Protein AF-A0A4Y8I3B3-F1 (afdb_monomer_lite)

pLDDT: mean 81.87, std 19.25, range [40.62, 97.81]

Structure (mmCIF, N/CA/C/O backbone):
data_AF-A0A4Y8I3B3-F1
#
_entry.id   AF-A0A4Y8I3B3-F1
#
loop_
_atom_site.group_PDB
_atom_site.id
_atom_site.type_symbol
_atom_site.label_atom_id
_atom_site.label_alt_id
_atom_site.label_comp_id
_atom_site.label_asym_id
_atom_site.label_entity_id
_atom_site.label_seq_id
_atom_site.pdbx_PDB_ins_code
_atom_site.Cartn_x
_atom_site.Cartn_y
_atom_site.Cartn_z
_atom_site.occupancy
_atom_site.B_iso_or_equiv
_atom_site.auth_seq_id
_atom_site.auth_comp_id
_atom_site.auth_asym_id
_atom_site.auth_atom_id
_atom_site.pdbx_PDB_model_num
ATOM 1 N N . MET A 1 1 ? -16.804 24.083 -53.615 1.00 45.72 1 MET A N 1
ATOM 2 C CA . MET A 1 1 ? -16.136 22.845 -53.146 1.00 45.72 1 MET A CA 1
ATOM 3 C C . MET A 1 1 ? -15.138 23.076 -51.994 1.00 45.72 1 MET A C 1
ATOM 5 O O . MET A 1 1 ? -14.2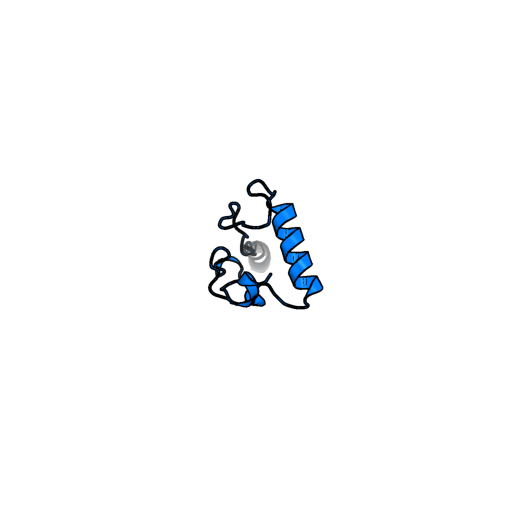35 22.278 -51.824 1.00 45.72 1 MET A O 1
ATOM 9 N N . VAL A 1 2 ? -15.289 24.134 -51.176 1.00 40.62 2 VAL A N 1
ATOM 10 C CA . VAL A 1 2 ? -14.382 24.436 -50.035 1.00 40.62 2 VAL A CA 1
ATOM 11 C C . VAL A 1 2 ? -15.130 24.424 -48.687 1.00 40.62 2 VAL A C 1
ATOM 13 O O . VAL A 1 2 ? -14.552 24.112 -47.652 1.00 40.62 2 VAL A O 1
ATOM 16 N N . ILE A 1 3 ? -16.447 24.670 -48.696 1.00 47.09 3 ILE A N 1
ATOM 17 C CA . ILE A 1 3 ? -17.309 24.683 -47.495 1.00 47.09 3 ILE A CA 1
ATOM 18 C C . ILE A 1 3 ? -17.613 23.256 -46.991 1.00 47.09 3 ILE A C 1
ATOM 20 O O . ILE A 1 3 ? -17.645 23.024 -45.786 1.00 47.09 3 I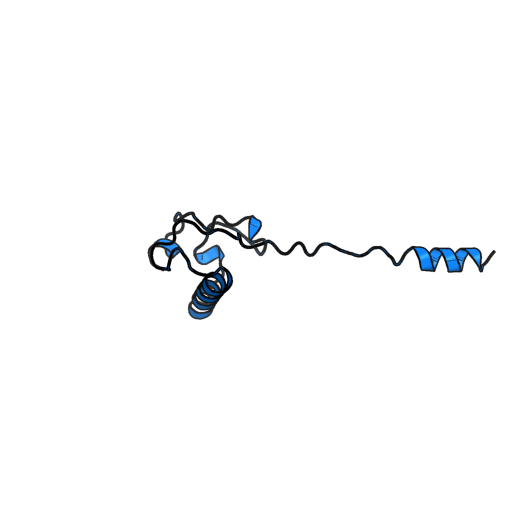LE A O 1
ATOM 24 N N . ILE A 1 4 ? -17.730 22.278 -47.902 1.00 50.22 4 ILE A N 1
ATOM 25 C CA . ILE A 1 4 ? -17.928 20.854 -47.561 1.00 50.22 4 ILE A CA 1
ATOM 26 C C . ILE A 1 4 ? -16.677 20.289 -46.863 1.00 50.22 4 ILE A C 1
ATOM 28 O O . ILE A 1 4 ? -16.788 19.552 -45.890 1.00 50.22 4 ILE A O 1
ATOM 32 N N . ILE A 1 5 ? -15.483 20.724 -47.281 1.00 51.19 5 ILE A N 1
ATOM 33 C CA . ILE A 1 5 ? -14.202 20.275 -46.714 1.00 51.19 5 ILE A CA 1
ATOM 34 C C . ILE A 1 5 ? -13.993 20.837 -45.295 1.00 51.19 5 ILE A C 1
ATOM 36 O O . ILE A 1 5 ? -13.490 20.132 -44.426 1.00 51.19 5 ILE A O 1
ATOM 40 N N . ARG A 1 6 ? -14.452 22.068 -45.008 1.00 45.72 6 ARG A N 1
ATOM 41 C CA . ARG A 1 6 ? -14.379 22.661 -43.654 1.00 45.72 6 ARG A CA 1
ATOM 42 C C . ARG A 1 6 ? -15.345 22.022 -42.649 1.00 45.72 6 ARG A C 1
ATOM 44 O O . ARG A 1 6 ? -15.013 21.976 -41.471 1.00 45.72 6 ARG A O 1
ATOM 51 N N . SER A 1 7 ? -16.490 21.496 -43.099 1.00 46.34 7 SER A N 1
ATOM 52 C CA . SER A 1 7 ? -17.416 20.751 -42.222 1.00 46.34 7 SER A CA 1
ATOM 53 C C . SER A 1 7 ? -16.910 19.349 -41.878 1.00 46.34 7 SER A C 1
ATOM 55 O O . SER A 1 7 ? -17.152 18.871 -40.774 1.00 46.34 7 SER A O 1
ATOM 57 N N . PHE A 1 8 ? -16.142 18.714 -42.769 1.00 46.59 8 PHE A N 1
ATOM 58 C CA . PHE A 1 8 ? -15.516 17.418 -42.481 1.00 46.59 8 PHE A CA 1
ATOM 59 C C . PHE A 1 8 ? -14.375 17.513 -41.459 1.00 46.59 8 PHE A C 1
ATOM 61 O O . PHE A 1 8 ? -14.198 16.600 -40.659 1.00 46.59 8 PHE A O 1
ATOM 68 N N . ILE A 1 9 ? -13.646 18.634 -41.427 1.00 52.41 9 ILE A N 1
ATOM 69 C CA . ILE A 1 9 ? -12.587 18.871 -40.431 1.00 52.41 9 ILE A CA 1
ATOM 70 C C . ILE A 1 9 ? -13.178 19.039 -39.019 1.00 52.41 9 ILE A C 1
ATOM 72 O O . ILE A 1 9 ? -12.546 18.660 -38.039 1.00 52.41 9 ILE A O 1
ATOM 76 N N . PHE A 1 10 ? -14.411 19.541 -38.902 1.00 45.91 10 PHE A N 1
ATOM 77 C CA . PHE A 1 10 ? -15.066 19.750 -37.607 1.00 45.91 10 PHE A CA 1
ATOM 78 C C . PHE A 1 10 ? -15.688 18.470 -37.018 1.00 45.91 10 PHE A C 1
ATOM 80 O O . PHE A 1 10 ? -15.884 18.387 -35.810 1.00 45.91 10 PHE A O 1
ATOM 87 N N . PHE A 1 11 ? -15.963 17.452 -37.843 1.00 45.91 11 PHE A N 1
ATOM 88 C CA . PHE A 1 11 ? -16.570 16.190 -37.394 1.00 45.91 11 PHE A CA 1
ATOM 89 C C . PHE A 1 11 ? -15.543 15.125 -36.961 1.00 45.91 11 PHE A C 1
ATOM 91 O O . PHE A 1 11 ? -15.915 14.089 -36.419 1.00 45.91 11 PHE A O 1
ATOM 98 N N . PHE A 1 12 ? -14.246 15.375 -37.167 1.00 47.06 12 PHE A N 1
ATOM 99 C CA . PHE A 1 12 ? -13.167 14.442 -36.816 1.00 47.06 12 PHE A CA 1
ATOM 100 C C . PHE A 1 12 ? -12.480 14.758 -35.471 1.00 47.06 12 PHE A C 1
ATOM 102 O O . PHE A 1 12 ? -11.551 14.065 -35.073 1.00 47.06 12 PHE A O 1
ATOM 109 N N . ILE A 1 13 ? -12.939 15.776 -34.733 1.00 53.28 13 ILE A N 1
ATOM 110 C CA . ILE A 1 13 ? -12.406 16.147 -33.406 1.00 53.28 13 ILE A CA 1
ATOM 111 C C . ILE A 1 13 ? -13.408 15.758 -32.301 1.00 53.28 13 ILE A C 1
ATOM 113 O O . ILE A 1 13 ? -13.706 16.537 -31.402 1.00 53.28 13 ILE A O 1
ATOM 117 N N . LEU A 1 14 ? -13.982 14.553 -32.382 1.00 52.12 14 LEU A N 1
ATOM 118 C CA . LEU A 1 14 ? -14.799 13.969 -31.303 1.00 52.12 14 LEU A CA 1
ATOM 119 C C . LEU A 1 14 ? -14.351 12.549 -30.933 1.00 52.12 14 LEU A C 1
ATOM 121 O O . LEU A 1 14 ? -15.093 11.784 -30.322 1.00 52.12 14 LEU A O 1
ATOM 125 N N . THR A 1 15 ? -13.112 12.172 -31.243 1.00 55.84 15 THR A N 1
ATOM 126 C CA . THR A 1 15 ? -12.524 10.987 -30.617 1.00 55.84 15 THR A CA 1
ATOM 127 C C . THR A 1 15 ? -12.152 11.348 -29.180 1.00 55.84 15 THR A C 1
ATOM 129 O O . THR A 1 15 ? -11.022 11.742 -28.894 1.00 55.84 15 THR A O 1
ATOM 132 N N . LEU A 1 16 ? -13.136 11.270 -28.277 1.00 54.69 16 LEU A N 1
ATOM 133 C CA . LEU A 1 16 ? -12.904 11.167 -26.841 1.00 54.69 16 LEU A CA 1
ATOM 134 C C . LEU A 1 16 ? -11.890 10.038 -26.618 1.00 54.69 16 LEU A C 1
ATOM 136 O O . LEU A 1 16 ? -12.230 8.861 -26.731 1.00 54.69 16 LEU A O 1
ATOM 140 N N . SER A 1 17 ? -10.654 10.390 -26.273 1.00 55.56 17 SER A N 1
ATOM 141 C CA . SER A 1 17 ? -9.687 9.459 -25.694 1.00 55.56 17 SER A CA 1
ATOM 142 C C . SER A 1 17 ? -10.132 9.103 -24.271 1.00 55.56 17 SER A C 1
ATOM 144 O O . SER A 1 17 ? -9.606 9.612 -23.284 1.00 55.56 17 SER A O 1
ATOM 146 N N . LEU A 1 18 ? -11.155 8.256 -24.163 1.00 58.50 18 LEU A N 1
ATOM 147 C CA . LEU A 1 18 ? -11.604 7.625 -22.923 1.00 58.50 18 LEU A CA 1
ATOM 148 C C . LEU A 1 18 ? -10.817 6.333 -22.711 1.00 58.50 18 LEU A C 1
ATOM 150 O O . LEU A 1 18 ? -11.313 5.248 -22.988 1.00 58.50 18 LEU A O 1
ATOM 154 N N . SER A 1 19 ? -9.592 6.439 -22.201 1.00 53.22 19 SER A N 1
ATOM 155 C CA . SER A 1 19 ? -8.928 5.282 -21.589 1.00 53.22 19 SER A CA 1
ATOM 156 C C . SER A 1 19 ? -7.693 5.696 -20.795 1.00 53.22 19 SER A C 1
ATOM 158 O O . SER A 1 19 ? -6.566 5.386 -21.157 1.00 53.22 19 SER A O 1
ATOM 160 N N . ASN A 1 20 ? -7.917 6.358 -19.660 1.00 54.19 20 ASN A N 1
ATOM 161 C CA . ASN A 1 20 ? -7.131 6.036 -18.470 1.00 54.19 20 ASN A CA 1
ATOM 162 C C . ASN A 1 20 ? -8.012 5.146 -17.598 1.00 54.19 20 ASN A C 1
ATOM 164 O O . ASN A 1 20 ? -8.655 5.603 -16.654 1.00 54.19 20 ASN A O 1
ATOM 168 N N . LEU A 1 21 ? -8.089 3.864 -17.964 1.00 53.91 21 LEU A N 1
ATOM 169 C CA . LEU A 1 21 ? -8.558 2.836 -17.046 1.00 53.91 21 LEU A CA 1
ATOM 170 C C . LEU A 1 21 ? -7.420 2.632 -16.040 1.00 53.91 21 LEU A C 1
ATOM 172 O O . LEU A 1 21 ? -6.614 1.718 -16.172 1.00 53.91 21 LEU A O 1
ATOM 176 N N . GLN A 1 22 ? -7.275 3.587 -15.117 1.00 56.69 22 GLN A N 1
ATOM 177 C CA . GLN A 1 22 ? -6.274 3.533 -14.060 1.00 56.69 22 GLN A CA 1
ATOM 178 C C . GLN A 1 22 ? -6.434 2.179 -13.369 1.00 56.69 22 GLN A C 1
ATOM 180 O O . GLN A 1 22 ? -7.535 1.870 -12.905 1.00 56.69 22 GLN A O 1
ATOM 185 N N . ALA A 1 23 ? -5.373 1.372 -13.355 1.00 60.41 23 ALA A N 1
ATOM 186 C CA . ALA A 1 23 ? -5.366 0.054 -12.742 1.00 60.41 23 ALA A CA 1
ATOM 187 C C . ALA A 1 23 ? -6.013 0.126 -11.351 1.00 60.41 23 ALA A C 1
ATOM 189 O O . ALA A 1 23 ? -5.510 0.805 -10.449 1.00 60.41 23 ALA A O 1
ATOM 190 N N . GLN A 1 24 ? -7.191 -0.485 -11.203 1.00 73.12 24 GLN A N 1
ATOM 191 C CA . GLN A 1 24 ? -7.960 -0.342 -9.978 1.00 73.12 24 GLN A CA 1
ATOM 192 C C . GLN A 1 24 ? -7.382 -1.250 -8.900 1.00 73.12 24 GLN A C 1
ATOM 194 O O . GLN A 1 24 ? -7.313 -2.465 -9.059 1.00 73.12 24 GLN A O 1
ATOM 199 N N . ILE A 1 25 ? -7.018 -0.648 -7.767 1.00 82.94 25 ILE A N 1
ATOM 200 C CA . ILE A 1 25 ? -6.811 -1.389 -6.521 1.00 82.94 25 ILE A CA 1
ATOM 201 C C . ILE A 1 25 ? -8.129 -2.109 -6.194 1.00 82.94 25 ILE A C 1
ATOM 203 O O . ILE A 1 25 ? -9.180 -1.458 -6.277 1.00 82.94 25 ILE A O 1
ATOM 207 N N . PRO A 1 26 ? -8.102 -3.400 -5.819 1.00 83.25 26 PRO A N 1
ATOM 208 C CA . PRO A 1 26 ? -9.314 -4.159 -5.532 1.00 83.25 26 PRO A CA 1
ATOM 209 C C . PRO A 1 26 ? -10.150 -3.511 -4.418 1.00 83.25 26 PRO A C 1
ATOM 211 O O . PRO A 1 26 ? -9.634 -2.801 -3.555 1.00 83.25 26 PRO A O 1
ATOM 214 N N . ASP A 1 27 ? -11.463 -3.744 -4.443 1.00 86.19 27 ASP A N 1
ATOM 215 C CA . ASP A 1 27 ? -12.384 -3.263 -3.400 1.00 86.19 27 ASP A CA 1
ATOM 216 C C . ASP A 1 27 ? -12.439 -4.173 -2.171 1.00 86.19 27 ASP A C 1
ATOM 218 O O . ASP A 1 27 ? -12.956 -3.778 -1.128 1.00 86.19 27 ASP A O 1
ATOM 222 N N . LYS A 1 28 ? -11.908 -5.392 -2.290 1.00 87.69 28 LYS A N 1
ATOM 223 C CA . LYS A 1 28 ? -11.814 -6.364 -1.202 1.00 87.69 28 LYS A CA 1
ATOM 224 C C . LYS A 1 28 ? -10.361 -6.734 -0.962 1.00 87.69 28 LYS A C 1
ATOM 226 O O . LYS A 1 28 ? -9.596 -6.906 -1.910 1.00 87.69 28 LYS A O 1
ATOM 231 N N . PHE A 1 29 ? -10.019 -6.900 0.308 1.00 92.44 29 PHE A N 1
ATOM 232 C CA . PHE A 1 29 ? -8.674 -7.234 0.758 1.00 92.44 29 PHE A CA 1
ATOM 233 C C . PHE A 1 29 ? -8.700 -8.558 1.509 1.00 92.44 29 PHE A C 1
ATOM 235 O O . PHE A 1 29 ? -9.655 -8.860 2.222 1.00 92.44 29 PHE A O 1
ATOM 242 N N . PHE A 1 30 ? -7.638 -9.337 1.349 1.00 93.62 30 PHE A N 1
ATOM 243 C CA . PHE A 1 30 ? -7.469 -10.636 1.988 1.00 93.62 30 PHE A CA 1
ATOM 244 C C . PHE A 1 30 ? -6.082 -10.707 2.625 1.00 93.62 30 PHE A C 1
ATOM 246 O O . PHE A 1 30 ? -5.191 -9.947 2.252 1.00 93.62 30 PHE A O 1
ATOM 253 N N . ASN A 1 31 ? -5.906 -11.629 3.577 1.00 95.06 31 ASN A N 1
ATOM 254 C CA . ASN A 1 31 ? -4.641 -11.844 4.293 1.00 95.06 31 ASN A CA 1
ATOM 255 C C . ASN A 1 31 ? -4.142 -10.602 5.073 1.00 95.06 31 ASN A C 1
ATOM 257 O O . ASN A 1 31 ? -2.943 -10.384 5.225 1.00 95.06 31 ASN A O 1
ATOM 261 N N . LEU A 1 32 ? -5.061 -9.785 5.602 1.00 95.12 32 LEU A N 1
ATOM 262 C CA . LEU A 1 32 ? -4.725 -8.740 6.573 1.00 95.12 32 LEU A CA 1
ATOM 263 C C . LEU A 1 32 ? -4.470 -9.396 7.938 1.00 95.12 32 LEU A C 1
ATOM 265 O O . LEU A 1 32 ? -5.398 -9.916 8.553 1.00 95.12 32 LEU A O 1
ATOM 269 N N . ARG A 1 33 ? -3.207 -9.410 8.388 1.00 93.31 33 ARG A N 1
ATOM 270 C CA . ARG A 1 33 ? -2.806 -10.015 9.677 1.00 93.31 33 ARG A CA 1
ATOM 271 C C . ARG A 1 33 ? -2.587 -9.000 10.798 1.00 93.31 33 ARG A C 1
ATOM 273 O O . ARG A 1 33 ? -2.806 -9.326 11.957 1.00 93.31 33 ARG A O 1
ATOM 280 N N . VAL A 1 34 ? -2.137 -7.796 10.445 1.00 95.31 34 VAL A N 1
ATOM 281 C CA . VAL A 1 34 ? -1.806 -6.717 11.396 1.00 95.31 34 VAL A CA 1
ATOM 282 C C . VAL A 1 34 ? -2.844 -5.596 11.354 1.00 95.31 34 VAL A C 1
ATOM 284 O O . VAL A 1 34 ? -3.219 -5.057 12.391 1.00 95.31 34 VAL A O 1
ATOM 287 N N . LEU A 1 35 ? -3.319 -5.243 10.156 1.00 95.50 35 LEU A N 1
ATOM 288 C CA . LEU A 1 35 ? -4.334 -4.206 9.974 1.00 95.50 35 LEU A CA 1
ATOM 289 C C . LEU A 1 35 ? -5.746 -4.765 10.219 1.00 95.50 35 LEU A C 1
ATOM 291 O O . LEU A 1 35 ? -5.975 -5.947 9.949 1.00 95.50 35 LEU A O 1
ATOM 295 N N . PRO A 1 36 ? -6.700 -3.931 10.679 1.00 96.00 36 PRO A N 1
ATOM 296 C CA . PRO A 1 36 ? -8.086 -4.347 10.881 1.00 96.00 36 PRO A CA 1
ATOM 297 C C . PRO A 1 36 ? -8.695 -4.948 9.611 1.00 96.00 36 PRO A C 1
ATOM 299 O O . PRO A 1 36 ? -8.492 -4.432 8.513 1.00 96.00 36 PRO A O 1
ATOM 302 N N . THR A 1 37 ? -9.463 -6.027 9.748 1.00 93.56 37 THR A N 1
ATOM 303 C CA . THR A 1 37 ? -10.091 -6.714 8.606 1.00 93.56 37 THR A CA 1
ATOM 304 C C . THR A 1 37 ? -11.259 -5.933 8.001 1.00 93.56 37 THR A C 1
ATOM 306 O O . THR A 1 37 ? -11.631 -6.180 6.857 1.00 93.56 37 THR A O 1
ATOM 309 N N . ASP A 1 38 ? -11.811 -4.975 8.744 1.00 93.69 38 ASP A N 1
ATOM 310 C CA . ASP A 1 38 ? -12.879 -4.051 8.355 1.00 93.69 38 ASP A CA 1
ATOM 311 C C . ASP A 1 38 ? -12.357 -2.665 7.923 1.00 93.69 38 ASP A C 1
ATOM 313 O O . ASP A 1 38 ? -13.145 -1.739 7.714 1.00 93.69 38 ASP A O 1
ATOM 317 N N . ILE A 1 39 ? -11.035 -2.509 7.763 1.00 96.31 39 ILE A N 1
ATOM 318 C CA . ILE A 1 39 ? -10.405 -1.252 7.346 1.00 96.31 39 ILE A CA 1
ATOM 319 C C . ILE A 1 39 ? -10.990 -0.729 6.025 1.00 96.31 39 ILE A C 1
ATOM 321 O O . ILE A 1 39 ? -11.207 -1.469 5.061 1.00 96.31 39 ILE A O 1
ATOM 325 N N . SER A 1 40 ? -11.202 0.587 5.945 1.00 95.88 40 SER A N 1
ATOM 326 C CA . SER A 1 40 ? -11.665 1.203 4.705 1.00 95.88 40 SER A CA 1
ATOM 327 C C . SER A 1 40 ? -10.591 1.118 3.613 1.00 95.88 40 SER A C 1
ATOM 329 O O . SER A 1 40 ? -9.394 1.263 3.873 1.00 95.88 40 SER A O 1
ATOM 331 N N . LYS A 1 41 ? -11.011 0.969 2.349 1.00 94.56 41 LYS A N 1
ATOM 332 C CA . LYS A 1 41 ? -10.104 1.000 1.184 1.00 94.56 41 LYS A CA 1
ATOM 333 C C . LYS A 1 41 ? -9.183 2.219 1.198 1.00 94.56 41 LYS A C 1
ATOM 335 O O . LYS A 1 41 ? -7.998 2.106 0.896 1.00 94.56 41 LYS A O 1
ATOM 340 N N . ARG A 1 42 ? -9.721 3.386 1.559 1.00 94.94 42 ARG A N 1
ATOM 341 C CA . ARG A 1 42 ? -8.956 4.634 1.624 1.00 94.94 42 ARG A CA 1
ATOM 342 C C . ARG A 1 42 ? -7.837 4.541 2.660 1.00 94.94 42 ARG A C 1
ATOM 344 O O . ARG A 1 42 ? -6.702 4.887 2.346 1.00 94.94 42 ARG A O 1
ATOM 351 N N . ASP A 1 43 ? -8.154 4.064 3.857 1.00 97.06 43 ASP A N 1
ATOM 352 C CA . ASP A 1 43 ? -7.201 4.018 4.968 1.00 97.06 43 ASP A CA 1
ATOM 353 C C . ASP A 1 43 ? -6.134 2.946 4.749 1.00 97.06 43 ASP A C 1
ATOM 355 O O . ASP A 1 43 ? -4.956 3.189 5.018 1.00 97.06 43 ASP A O 1
ATOM 359 N N . LEU A 1 44 ? -6.506 1.808 4.154 1.00 96.19 44 LEU A N 1
ATOM 360 C CA . LEU A 1 44 ? -5.540 0.792 3.745 1.00 96.19 44 LEU A CA 1
ATOM 361 C C . LEU A 1 44 ? -4.555 1.347 2.708 1.00 96.19 44 LEU A C 1
ATOM 363 O O . LEU A 1 44 ? -3.343 1.243 2.887 1.00 96.19 44 LEU A O 1
ATOM 367 N N . ILE A 1 45 ? -5.059 1.996 1.652 1.00 94.75 45 ILE A N 1
ATOM 368 C CA . ILE A 1 45 ? -4.210 2.601 0.613 1.00 94.75 45 ILE A CA 1
ATOM 369 C C . ILE A 1 45 ? -3.301 3.679 1.213 1.00 94.75 45 ILE A C 1
ATOM 371 O O . ILE A 1 45 ? -2.126 3.755 0.856 1.00 94.75 45 ILE A O 1
ATOM 375 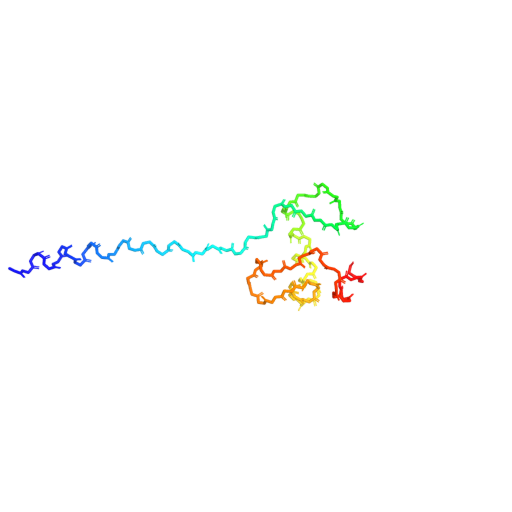N N . ASN A 1 46 ? -3.815 4.509 2.121 1.00 96.94 46 ASN A N 1
ATOM 376 C CA . ASN A 1 46 ? -3.021 5.540 2.786 1.00 96.94 46 ASN A CA 1
ATOM 377 C C . ASN A 1 46 ? -1.904 4.935 3.641 1.00 96.94 46 ASN A C 1
ATOM 379 O O . ASN A 1 46 ? -0.773 5.414 3.579 1.00 96.94 46 ASN A O 1
ATOM 383 N N . THR A 1 47 ? -2.198 3.860 4.374 1.00 97.19 47 THR A N 1
ATOM 384 C CA . THR A 1 47 ? -1.201 3.117 5.156 1.00 97.19 47 THR A CA 1
ATOM 385 C C . THR A 1 47 ? -0.095 2.574 4.253 1.00 97.19 47 THR A C 1
ATOM 387 O O . THR A 1 47 ? 1.081 2.821 4.509 1.00 97.19 47 THR A O 1
ATOM 390 N N . MET A 1 48 ? -0.454 1.914 3.146 1.00 96.19 48 MET A N 1
ATOM 391 C CA . MET A 1 48 ? 0.526 1.355 2.206 1.00 96.19 48 MET A CA 1
ATOM 392 C C . MET A 1 48 ? 1.374 2.444 1.536 1.00 96.19 48 MET A C 1
ATOM 394 O O . MET A 1 48 ? 2.593 2.313 1.462 1.00 96.19 48 MET A O 1
ATOM 398 N N . LYS A 1 49 ? 0.762 3.564 1.121 1.00 95.62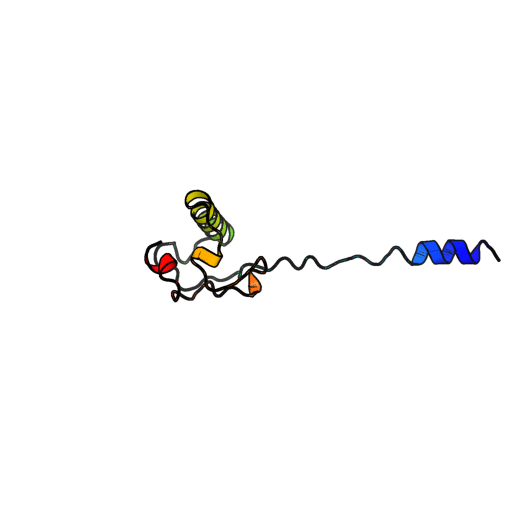 49 LYS A N 1
ATOM 399 C CA . LYS A 1 49 ? 1.495 4.731 0.595 1.00 95.62 49 LYS A CA 1
ATOM 400 C C . LYS A 1 49 ? 2.453 5.322 1.629 1.00 95.62 49 LYS A C 1
ATOM 402 O O . LYS A 1 49 ? 3.550 5.755 1.274 1.00 95.62 49 LYS A O 1
ATOM 407 N N . GLY A 1 50 ? 2.038 5.360 2.894 1.00 97.81 50 GLY A N 1
ATOM 408 C CA . GLY A 1 50 ? 2.878 5.772 4.015 1.00 97.81 50 GLY A CA 1
ATOM 409 C C . GLY A 1 50 ? 4.091 4.859 4.178 1.00 97.81 50 GLY A C 1
ATOM 410 O O . GLY A 1 50 ? 5.212 5.359 4.243 1.00 97.81 50 GLY A O 1
ATOM 411 N N . ALA A 1 51 ? 3.879 3.540 4.148 1.00 96.62 51 ALA A N 1
ATOM 412 C CA . ALA A 1 51 ? 4.941 2.540 4.243 1.00 96.62 51 ALA A CA 1
ATOM 413 C C . ALA A 1 51 ? 5.962 2.673 3.100 1.00 96.62 51 ALA A C 1
ATOM 415 O O . ALA A 1 51 ? 7.158 2.818 3.353 1.00 96.62 51 ALA A O 1
ATOM 416 N N . THR A 1 52 ? 5.501 2.732 1.845 1.00 96.06 52 THR A N 1
ATOM 417 C CA . THR A 1 52 ? 6.392 2.901 0.684 1.00 96.06 52 THR A CA 1
ATOM 418 C C . THR A 1 52 ? 7.169 4.213 0.752 1.00 96.06 52 THR A C 1
ATOM 420 O O . THR A 1 52 ? 8.366 4.241 0.476 1.00 96.06 52 THR A O 1
ATOM 423 N N . LYS A 1 53 ? 6.516 5.303 1.181 1.00 97.56 53 LYS A N 1
ATOM 424 C CA . LYS A 1 53 ? 7.161 6.613 1.323 1.00 97.56 53 LYS A CA 1
ATOM 425 C C . LYS A 1 53 ? 8.218 6.617 2.429 1.00 97.56 53 LYS A C 1
ATOM 427 O O . LYS A 1 53 ? 9.278 7.196 2.226 1.00 97.56 53 LYS A O 1
ATOM 432 N N . GLY A 1 54 ? 7.937 5.992 3.572 1.00 97.50 54 GLY A N 1
ATOM 433 C CA . GLY A 1 54 ? 8.874 5.906 4.695 1.00 97.50 54 GLY A CA 1
ATOM 434 C C . GLY A 1 54 ? 10.121 5.084 4.367 1.00 97.50 54 GLY A C 1
ATOM 435 O O . GLY A 1 54 ? 11.211 5.429 4.811 1.00 97.50 54 GLY A O 1
ATOM 436 N N . LEU A 1 55 ? 9.966 4.042 3.547 1.00 96.19 55 LEU A N 1
ATOM 437 C CA . LEU A 1 55 ? 11.060 3.169 3.116 1.00 96.19 55 LEU A CA 1
ATOM 438 C C . LEU A 1 55 ? 11.775 3.655 1.841 1.00 96.19 55 LEU A C 1
ATOM 440 O O . LEU A 1 55 ? 12.841 3.145 1.515 1.00 96.19 55 LEU A O 1
ATOM 444 N N . GLY A 1 56 ? 11.208 4.619 1.108 1.00 97.19 56 GLY A N 1
ATOM 445 C CA . GLY A 1 56 ? 11.761 5.087 -0.170 1.00 97.19 56 GLY A CA 1
ATOM 446 C C . GLY A 1 56 ? 11.675 4.052 -1.299 1.00 97.19 56 GLY A C 1
ATOM 447 O O . GLY A 1 56 ? 12.462 4.100 -2.241 1.00 97.19 56 GLY A O 1
ATOM 448 N N . VAL A 1 57 ? 10.733 3.114 -1.206 1.00 95.81 57 VAL A N 1
ATOM 449 C CA . VAL A 1 57 ? 10.543 2.010 -2.160 1.00 95.81 57 VAL A CA 1
ATOM 450 C C . VAL A 1 57 ? 9.196 2.126 -2.873 1.00 95.81 57 VAL A C 1
ATOM 452 O O . VAL A 1 57 ? 8.369 2.974 -2.539 1.00 95.81 57 VAL A O 1
ATOM 455 N N . ARG A 1 58 ? 8.953 1.259 -3.857 1.00 93.81 58 ARG A N 1
ATOM 456 C CA . ARG A 1 58 ? 7.660 1.142 -4.544 1.00 93.81 58 ARG A CA 1
ATOM 457 C C . ARG A 1 58 ? 6.901 -0.125 -4.129 1.00 93.81 58 ARG A C 1
ATOM 459 O O . ARG A 1 58 ? 7.437 -0.965 -3.411 1.00 93.81 58 ARG A O 1
ATOM 466 N N . CYS A 1 59 ? 5.652 -0.263 -4.580 1.00 93.94 59 CYS A N 1
ATOM 467 C CA . CYS A 1 59 ? 4.757 -1.381 -4.255 1.00 93.94 59 CYS A CA 1
ATOM 468 C C . CYS A 1 59 ? 5.396 -2.751 -4.518 1.00 93.94 59 CYS A C 1
ATOM 470 O O . CYS A 1 59 ? 5.261 -3.665 -3.708 1.00 93.94 59 CYS A O 1
ATOM 472 N N . GLU A 1 60 ? 6.124 -2.879 -5.627 1.00 94.69 60 GLU A N 1
ATOM 473 C CA . GLU A 1 60 ? 6.816 -4.096 -6.044 1.00 94.69 60 GLU A CA 1
ATOM 474 C C . GLU A 1 60 ? 7.972 -4.487 -5.115 1.00 94.69 60 GLU A C 1
ATOM 476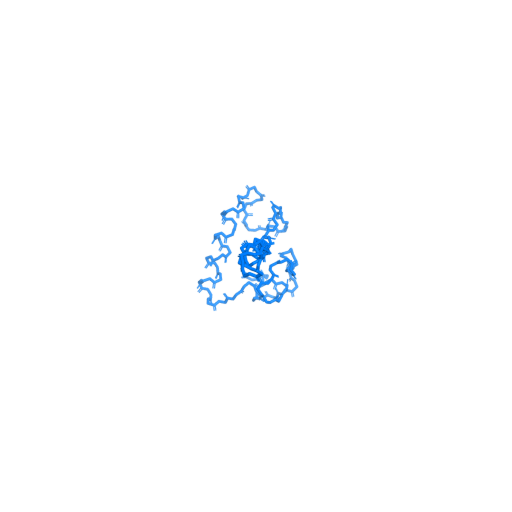 O O . GLU A 1 60 ? 8.531 -5.565 -5.258 1.00 94.69 60 GLU A O 1
ATOM 481 N N . PHE A 1 61 ? 8.349 -3.664 -4.140 1.00 95.75 61 PHE A N 1
ATOM 482 C CA . PHE A 1 61 ? 9.324 -4.082 -3.139 1.00 95.75 61 PHE A CA 1
ATOM 483 C C . PHE A 1 61 ? 8.758 -5.183 -2.229 1.00 95.75 61 PHE A C 1
ATOM 485 O O . PHE A 1 61 ? 9.436 -6.174 -1.963 1.00 95.75 61 PHE A O 1
ATOM 492 N N . CYS A 1 62 ? 7.491 -5.055 -1.821 1.00 96.25 62 CYS A N 1
ATOM 493 C CA . CYS A 1 62 ? 6.822 -6.023 -0.946 1.00 96.25 62 CYS A CA 1
ATOM 494 C C . CYS A 1 62 ? 5.786 -6.882 -1.678 1.00 96.25 62 CYS A C 1
ATOM 496 O O . CYS A 1 62 ? 5.608 -8.043 -1.332 1.00 96.25 62 CYS A O 1
ATOM 498 N N . HIS A 1 63 ? 5.094 -6.349 -2.684 1.00 95.56 63 HIS A N 1
ATOM 499 C CA . HIS A 1 63 ? 4.054 -7.087 -3.401 1.00 95.56 63 HIS A CA 1
ATOM 500 C C . HIS A 1 63 ? 4.595 -7.784 -4.650 1.00 95.56 63 HIS A C 1
ATOM 502 O O . HIS A 1 63 ? 5.509 -7.291 -5.319 1.00 95.56 63 HIS A O 1
ATOM 508 N N . VAL A 1 64 ? 4.032 -8.949 -4.970 1.00 96.19 64 VAL A N 1
ATOM 509 C CA . VAL A 1 64 ? 4.340 -9.683 -6.202 1.00 96.19 64 VAL A CA 1
ATOM 510 C C . VAL A 1 64 ? 3.627 -8.980 -7.355 1.00 96.19 64 VAL A C 1
ATOM 512 O O . VAL A 1 64 ? 2.416 -8.813 -7.315 1.00 96.19 64 VAL A O 1
ATOM 515 N N . GLY A 1 65 ? 4.372 -8.509 -8.350 1.00 93.31 65 GLY A N 1
ATOM 516 C CA . GLY A 1 65 ? 3.856 -7.666 -9.430 1.00 93.31 65 GLY A CA 1
ATOM 517 C C . GLY A 1 65 ? 4.947 -6.755 -9.988 1.00 93.31 65 GLY A C 1
ATOM 518 O O 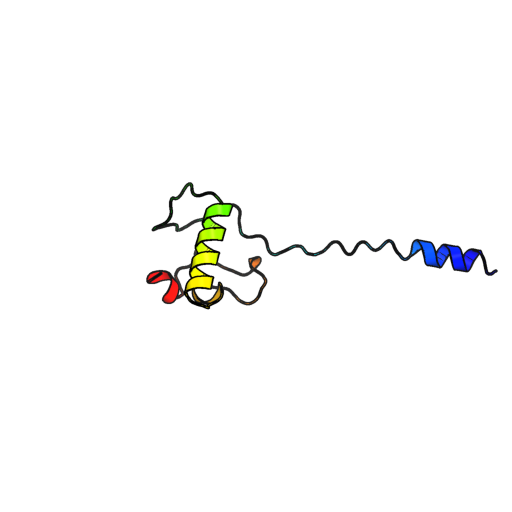. GLY A 1 65 ? 6.019 -6.634 -9.388 1.00 93.31 65 GLY A O 1
ATOM 519 N N . GLU A 1 66 ? 4.680 -6.133 -11.138 1.00 88.75 66 GLU A N 1
ATOM 520 C CA . GLU A 1 66 ? 5.657 -5.321 -11.869 1.00 88.75 66 GLU A CA 1
ATOM 521 C C . GLU A 1 66 ? 5.025 -4.086 -12.526 1.00 88.75 66 GLU A C 1
ATOM 523 O O . GLU A 1 66 ? 3.923 -4.137 -13.079 1.00 88.75 66 GLU A O 1
ATOM 528 N N . GLY A 1 67 ? 5.779 -2.983 -12.522 1.00 86.88 67 GLY A N 1
ATOM 529 C CA . GLY A 1 67 ? 5.433 -1.746 -13.218 1.00 86.88 67 GLY A CA 1
ATOM 530 C C . GLY A 1 67 ? 4.361 -0.906 -12.520 1.00 86.88 67 GLY A C 1
ATOM 531 O O . GLY A 1 67 ? 4.154 -0.983 -11.310 1.00 86.88 67 GLY A O 1
ATOM 532 N N . ASP A 1 68 ? 3.705 -0.054 -13.306 1.00 85.69 68 ASP A N 1
ATOM 533 C CA . ASP A 1 68 ? 2.694 0.896 -12.819 1.00 85.69 68 ASP A CA 1
ATOM 534 C C . ASP A 1 68 ? 1.262 0.340 -12.889 1.00 85.69 68 ASP A C 1
ATOM 536 O O . ASP A 1 68 ? 0.324 0.928 -12.347 1.00 85.69 68 ASP A O 1
ATOM 540 N N . ASP A 1 69 ? 1.081 -0.804 -13.549 1.00 87.62 69 ASP A N 1
ATOM 541 C CA . ASP A 1 69 ? -0.212 -1.460 -13.686 1.00 87.62 69 ASP A CA 1
ATOM 542 C C . ASP A 1 69 ? -0.516 -2.321 -12.456 1.00 87.62 69 ASP A C 1
ATOM 544 O O . ASP A 1 69 ? -0.173 -3.502 -12.381 1.00 87.62 69 ASP A O 1
ATOM 548 N N . LEU A 1 70 ? -1.208 -1.713 -11.493 1.00 88.06 70 LEU A N 1
ATOM 549 C CA . LEU A 1 70 ? -1.625 -2.357 -10.247 1.00 88.06 70 LEU A CA 1
ATOM 550 C C . LEU A 1 70 ? -2.545 -3.573 -10.445 1.00 88.06 70 LEU A C 1
ATOM 552 O O . LEU A 1 70 ? -2.704 -4.351 -9.511 1.00 88.06 70 LEU A O 1
ATOM 556 N N . SER A 1 71 ? -3.136 -3.776 -11.628 1.00 87.19 71 SER A N 1
ATOM 557 C CA . SER A 1 71 ? -3.976 -4.951 -11.896 1.00 87.19 71 SER A CA 1
ATOM 558 C C . SER A 1 71 ? -3.157 -6.239 -12.035 1.00 87.19 71 SER A C 1
ATOM 560 O O . SER A 1 71 ? -3.694 -7.331 -11.873 1.00 87.19 71 SER A O 1
ATOM 562 N N . LYS A 1 72 ? -1.847 -6.112 -12.280 1.00 89.56 72 LYS A N 1
ATOM 563 C CA . LYS A 1 72 ? -0.896 -7.228 -12.382 1.00 89.56 72 LYS A CA 1
ATOM 564 C C . LYS A 1 72 ? -0.293 -7.636 -11.040 1.00 89.56 72 LYS A C 1
ATOM 566 O O . LYS A 1 72 ? 0.576 -8.503 -11.004 1.00 89.56 72 LYS A O 1
ATOM 571 N N . PHE A 1 73 ? -0.700 -6.987 -9.953 1.00 93.38 73 PHE A N 1
ATOM 572 C CA . PHE A 1 73 ? -0.169 -7.259 -8.627 1.00 93.38 73 PHE A CA 1
ATOM 573 C C . PHE A 1 73 ? -1.000 -8.324 -7.916 1.00 93.38 73 PHE A C 1
ATOM 575 O O . PHE A 1 73 ? -2.219 -8.208 -7.792 1.00 93.38 73 PHE A O 1
ATOM 582 N N . ASP A 1 74 ? -0.317 -9.317 -7.360 1.00 94.75 74 ASP A N 1
ATOM 583 C CA . ASP A 1 74 ? -0.857 -10.178 -6.321 1.00 94.75 74 ASP A CA 1
ATOM 584 C C . ASP A 1 74 ? -0.560 -9.551 -4.952 1.00 94.75 74 ASP A C 1
ATOM 586 O O . ASP A 1 74 ? 0.508 -9.710 -4.352 1.00 94.75 74 ASP A O 1
ATOM 590 N N . PHE A 1 75 ? -1.535 -8.787 -4.458 1.00 94.56 75 PHE A N 1
ATOM 591 C CA . PHE A 1 75 ? -1.459 -8.148 -3.144 1.00 94.56 75 PHE A CA 1
ATOM 592 C C . PHE A 1 75 ? -1.580 -9.149 -1.983 1.00 94.56 75 PHE A C 1
ATOM 594 O O . PHE A 1 75 ? -1.158 -8.842 -0.863 1.00 94.56 75 PHE A O 1
ATOM 601 N N . VAL A 1 76 ? -2.148 -10.335 -2.226 1.00 95.06 76 VAL A N 1
ATOM 602 C CA . VAL A 1 76 ? -2.441 -11.335 -1.191 1.00 95.06 76 VAL A CA 1
ATOM 603 C C . VAL A 1 76 ? -1.207 -12.186 -0.897 1.00 95.06 76 VAL A C 1
ATOM 605 O O . VAL A 1 76 ? -0.960 -12.466 0.279 1.00 95.06 76 VAL A O 1
ATOM 608 N N . SER A 1 77 ? -0.410 -12.519 -1.920 1.00 95.50 77 SER A N 1
ATOM 609 C CA . SER A 1 77 ? 0.798 -13.349 -1.799 1.00 95.50 77 SER A CA 1
ATOM 610 C C . SER A 1 77 ? 1.833 -12.776 -0.824 1.00 95.50 77 SER A C 1
ATOM 612 O O . SER A 1 77 ? 2.109 -11.572 -0.813 1.00 95.50 77 SER A O 1
ATOM 614 N N . ASP A 1 78 ? 2.412 -13.667 -0.016 1.00 95.44 78 ASP A N 1
ATOM 615 C CA . ASP A 1 78 ? 3.525 -13.413 0.908 1.00 95.44 78 ASP A CA 1
ATOM 616 C C . ASP A 1 78 ? 4.860 -13.970 0.367 1.00 95.44 78 ASP A C 1
ATOM 618 O O . ASP A 1 78 ? 5.804 -14.174 1.131 1.00 95.44 78 ASP A O 1
ATOM 622 N N . ASP A 1 79 ? 4.964 -14.228 -0.944 1.00 96.62 79 ASP A N 1
ATOM 623 C CA . ASP A 1 79 ? 6.151 -14.856 -1.553 1.00 96.62 79 ASP A CA 1
ATOM 624 C C . ASP A 1 79 ? 7.404 -13.970 -1.484 1.00 96.62 79 ASP A C 1
ATOM 626 O O . ASP A 1 79 ? 8.530 -14.467 -1.547 1.00 96.62 79 ASP A O 1
ATOM 630 N N . LYS A 1 80 ? 7.234 -12.654 -1.314 1.00 95.06 80 LYS A N 1
ATOM 631 C CA . LYS A 1 80 ? 8.345 -11.725 -1.088 1.00 95.06 80 LYS A CA 1
ATOM 632 C C . LYS A 1 80 ? 8.695 -11.642 0.387 1.00 95.06 80 LYS A C 1
ATOM 634 O O . LYS A 1 80 ? 7.883 -11.232 1.213 1.00 95.06 80 LYS A O 1
ATOM 639 N N . GLU A 1 81 ? 9.957 -11.926 0.693 1.00 95.56 81 GLU A N 1
ATOM 640 C CA . GLU A 1 81 ? 10.477 -11.904 2.063 1.00 95.56 81 GLU A CA 1
ATOM 641 C C . GLU A 1 81 ? 10.271 -10.547 2.750 1.00 95.56 81 GLU A C 1
ATOM 643 O O . GLU A 1 81 ? 9.908 -10.491 3.921 1.00 95.56 81 GLU A O 1
ATOM 648 N N . HIS A 1 82 ? 10.383 -9.449 1.996 1.00 94.62 82 HIS A N 1
ATOM 649 C CA . HIS A 1 82 ? 10.146 -8.099 2.506 1.00 94.62 82 HIS A CA 1
ATOM 650 C C . HIS A 1 82 ? 8.731 -7.883 3.057 1.00 94.62 82 HIS A C 1
ATOM 652 O O . HIS A 1 82 ? 8.569 -7.080 3.967 1.00 94.62 82 HIS A O 1
ATOM 658 N N . LYS A 1 83 ? 7.713 -8.608 2.570 1.00 94.75 83 LYS A N 1
ATOM 659 C CA . LYS A 1 83 ? 6.345 -8.513 3.101 1.00 94.75 83 LYS A CA 1
ATOM 660 C C . LYS A 1 83 ? 6.179 -9.237 4.437 1.00 94.75 83 LYS A C 1
ATOM 662 O O . LYS A 1 83 ? 5.358 -8.826 5.245 1.00 94.75 83 LYS A O 1
ATOM 667 N N . LYS A 1 84 ? 6.956 -10.295 4.689 1.00 92.44 84 LYS A N 1
ATOM 668 C CA . LYS A 1 84 ? 6.847 -11.102 5.918 1.00 92.44 84 LYS A CA 1
ATOM 669 C C . LYS A 1 84 ? 7.372 -10.381 7.159 1.00 92.44 84 LYS A C 1
ATOM 671 O O . LYS A 1 84 ? 7.001 -10.748 8.269 1.00 92.44 84 LYS A O 1
ATOM 676 N N . ILE A 1 85 ? 8.247 -9.398 6.958 1.00 89.69 85 ILE A N 1
ATOM 677 C CA . ILE A 1 85 ? 8.890 -8.615 8.021 1.00 89.69 85 ILE A CA 1
ATOM 678 C C . ILE A 1 85 ? 8.338 -7.185 8.145 1.00 89.69 85 ILE A C 1
ATOM 680 O O . ILE A 1 85 ? 8.834 -6.433 8.982 1.00 89.69 85 ILE A O 1
ATOM 684 N N . ALA A 1 86 ? 7.387 -6.802 7.286 1.00 79.88 86 ALA A N 1
ATOM 685 C CA . ALA A 1 86 ? 6.798 -5.462 7.230 1.00 79.88 86 ALA A CA 1
ATOM 686 C C . ALA A 1 86 ? 5.619 -5.280 8.196 1.00 79.88 86 ALA A C 1
ATOM 688 O O . ALA A 1 86 ? 4.937 -6.281 8.515 1.00 79.88 86 ALA A O 1
#

Secondary structure (DSSP, 8-state):
--HHHHHHHHSSS----------PPPSS----SSS-TT--HHHHHHHHHHHHHHHT--GGGTSB--SS-GGG-BSS---SHHHHT-

Foldseek 3Di:
DVVVVVVVVVVPPPPPPPDPPQQDDDQADPDPDPDDNPDGPVVVVVVVVVVCVVVVHDPVQQWPADDRRPNRTDPNDRPHPVVVVD

Radius of gyration: 21.55 Å; chains: 1; bounding box: 30×40×64 Å

Sequence (86 aa):
MVIIIRSFIFFFILTLSLSNLQAQIPDKFFNLRVLPTDISKRDLINTMKGATKGLGVRCEFCHVGEGDDLSKFDFVSDDKEHKKIA